Protein AF-X1RJ10-F1 (afdb_monomer_lite)

Radius of gyration: 13.67 Å; chains: 1; bounding box: 29×27×32 Å

Structure (mmCIF, N/CA/C/O backbone):
data_AF-X1RJ10-F1
#
_entry.id   AF-X1RJ10-F1
#
loop_
_atom_site.group_PDB
_atom_site.id
_atom_site.type_symbol
_atom_site.label_atom_id
_atom_site.label_alt_id
_atom_site.label_comp_id
_atom_site.label_asym_id
_atom_site.label_entity_id
_atom_site.label_seq_id
_atom_site.pdbx_PDB_ins_code
_atom_site.Cartn_x
_atom_site.Cartn_y
_atom_site.Cartn_z
_atom_site.occupancy
_atom_site.B_iso_or_equiv
_atom_site.auth_seq_id
_atom_site.auth_comp_id
_atom_site.auth_asym_id
_atom_site.auth_atom_id
_atom_site.pdbx_PDB_model_num
ATOM 1 N N . LEU A 1 1 ? -13.591 7.518 7.463 1.00 89.31 1 LEU A N 1
ATOM 2 C CA . LEU A 1 1 ? -13.867 6.070 7.265 1.00 89.31 1 LEU A CA 1
ATOM 3 C C . LEU A 1 1 ? -12.973 5.176 8.127 1.00 89.31 1 LEU A C 1
ATOM 5 O O . LEU A 1 1 ? -13.502 4.324 8.823 1.00 89.31 1 LEU A O 1
ATOM 9 N N . LYS A 1 2 ? -11.646 5.387 8.133 1.00 89.50 2 LYS A N 1
ATOM 10 C CA . LYS A 1 2 ? -10.703 4.648 8.996 1.00 89.50 2 LYS A CA 1
ATOM 11 C C . LYS A 1 2 ? -11.136 4.621 10.471 1.00 89.50 2 LYS A C 1
ATOM 13 O O . LYS A 1 2 ? -11.223 3.553 11.059 1.00 89.50 2 LYS A O 1
ATOM 18 N N . GLU A 1 3 ? -11.453 5.787 11.032 1.00 91.31 3 GLU A N 1
ATOM 19 C CA . GLU A 1 3 ? -11.890 5.939 12.431 1.00 91.31 3 GLU A CA 1
ATOM 20 C C . GLU A 1 3 ? -13.200 5.207 12.722 1.00 91.31 3 GLU A C 1
ATOM 22 O O . GLU A 1 3 ? -13.289 4.498 13.7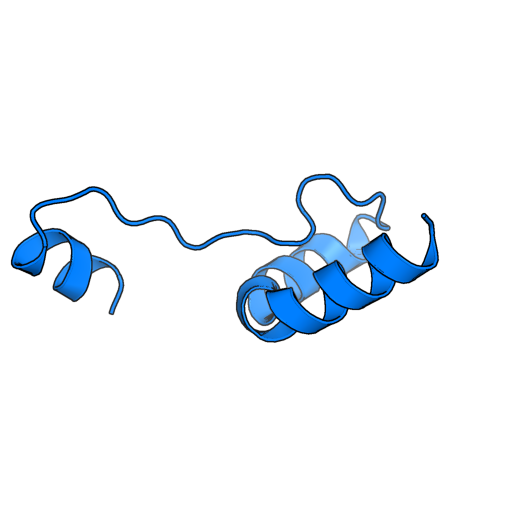17 1.00 91.31 3 GLU A O 1
ATOM 27 N N . TYR A 1 4 ? -14.180 5.305 11.817 1.00 94.94 4 TYR A N 1
ATOM 28 C CA . TYR A 1 4 ? -15.438 4.563 11.918 1.00 94.94 4 TYR A CA 1
ATOM 29 C C . TYR A 1 4 ? -15.175 3.057 12.032 1.00 94.94 4 TYR A C 1
ATOM 31 O O . TYR A 1 4 ? -15.596 2.428 12.996 1.00 94.94 4 TYR A O 1
ATOM 39 N N . PHE A 1 5 ? -14.387 2.489 11.115 1.00 94.56 5 PHE A N 1
ATOM 40 C CA . PHE A 1 5 ? -14.046 1.068 11.178 1.00 94.56 5 PHE A CA 1
ATOM 41 C C . PHE A 1 5 ? -13.206 0.704 12.404 1.00 94.56 5 PHE A C 1
ATOM 43 O O . PHE A 1 5 ? -13.391 -0.376 12.954 1.00 94.56 5 PHE A O 1
ATOM 50 N N . SER A 1 6 ? -12.316 1.583 12.864 1.00 94.69 6 SER A N 1
ATOM 51 C CA . SER A 1 6 ? -11.535 1.339 14.081 1.00 94.69 6 SER A CA 1
ATOM 52 C C . SER A 1 6 ? -12.426 1.225 15.320 1.00 94.69 6 SER A C 1
ATOM 54 O O . SER A 1 6 ? -12.207 0.340 16.148 1.00 94.69 6 SER A O 1
ATOM 56 N N . THR A 1 7 ? -13.438 2.089 15.429 1.00 95.31 7 THR A N 1
ATOM 57 C CA . THR A 1 7 ? -14.407 2.095 16.532 1.00 95.31 7 THR A CA 1
ATOM 58 C C . THR A 1 7 ? -15.354 0.900 16.452 1.00 95.31 7 THR A C 1
ATOM 60 O O . THR A 1 7 ? -15.479 0.155 17.423 1.00 95.31 7 THR A O 1
ATOM 63 N N . GLU A 1 8 ? -15.970 0.667 15.291 1.00 97.62 8 GLU A N 1
ATOM 64 C CA . GLU A 1 8 ? -16.976 -0.389 15.115 1.00 97.62 8 GLU A CA 1
ATOM 65 C C . GLU A 1 8 ? -16.373 -1.796 15.186 1.00 97.62 8 GLU A C 1
ATOM 67 O O . GLU A 1 8 ? -16.923 -2.692 15.826 1.00 97.62 8 GLU A O 1
ATOM 72 N N . LEU A 1 9 ? -15.207 -2.006 14.567 1.00 96.00 9 LEU A N 1
ATOM 73 C CA . LEU A 1 9 ? -14.559 -3.319 14.535 1.00 96.00 9 LEU A CA 1
ATOM 74 C C . LEU A 1 9 ? -13.721 -3.600 15.786 1.00 96.00 9 LEU A C 1
ATOM 76 O O . LEU A 1 9 ? -13.249 -4.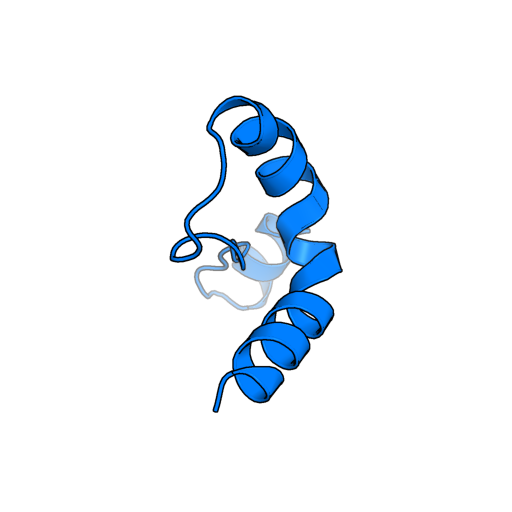728 15.943 1.00 96.00 9 LEU A O 1
ATOM 80 N N . LYS A 1 10 ? -13.515 -2.598 16.657 1.00 95.12 10 LYS A N 1
ATOM 81 C CA . LYS A 1 10 ? -12.654 -2.670 17.854 1.00 95.12 10 LYS A CA 1
ATOM 82 C C . LYS A 1 10 ? -11.259 -3.222 17.545 1.00 95.12 10 LYS A C 1
ATOM 84 O O . LYS A 1 10 ? -10.679 -3.979 18.322 1.00 95.12 10 LYS A O 1
ATOM 89 N N . LYS A 1 11 ? -10.740 -2.875 16.369 1.00 93.88 11 LYS A N 1
ATOM 90 C CA . LYS A 1 11 ? -9.453 -3.332 15.843 1.00 93.88 11 LYS A CA 1
ATOM 91 C C . LYS A 1 11 ? -8.744 -2.171 15.186 1.00 93.88 11 LYS A C 1
ATOM 93 O O . LYS A 1 11 ? -9.379 -1.398 14.469 1.00 93.88 11 LYS A O 1
ATOM 98 N N . GLU A 1 12 ? -7.433 -2.107 15.380 1.00 91.44 12 GLU A N 1
ATOM 99 C CA . GLU A 1 12 ? -6.593 -1.149 14.678 1.00 91.44 12 GLU A CA 1
ATOM 100 C C . GLU A 1 12 ? -6.757 -1.333 13.166 1.00 91.44 12 GLU A C 1
ATOM 102 O O . GLU A 1 12 ? -6.645 -2.438 12.635 1.00 91.44 12 GLU A O 1
ATOM 107 N N . GLN A 1 13 ? -7.064 -0.236 12.484 1.00 92.12 13 GLN A N 1
ATOM 108 C CA . GLN A 1 13 ? -7.134 -0.193 11.032 1.00 92.12 13 GLN A CA 1
ATOM 109 C C . GLN A 1 13 ? -5.923 0.559 10.522 1.00 92.12 13 GLN A C 1
ATOM 111 O O . GLN A 1 13 ? -5.559 1.584 11.092 1.00 92.12 13 GLN A O 1
ATOM 116 N N . ASN A 1 14 ? -5.351 0.115 9.409 1.00 89.50 14 ASN A N 1
ATOM 117 C CA . ASN A 1 14 ? -4.274 0.824 8.733 1.00 89.50 14 ASN A CA 1
ATOM 118 C C . ASN A 1 14 ? -4.568 0.923 7.239 1.00 89.50 14 ASN A C 1
ATOM 120 O O . ASN A 1 14 ? -5.054 -0.020 6.621 1.00 89.50 14 ASN A O 1
ATOM 124 N N . ILE A 1 15 ? -4.319 2.108 6.676 1.00 89.62 15 ILE A N 1
ATOM 125 C CA . ILE A 1 15 ? -4.388 2.315 5.231 1.00 89.62 15 ILE A CA 1
ATOM 126 C C . ILE A 1 15 ? -3.069 1.795 4.674 1.00 89.62 15 ILE A C 1
ATOM 128 O O . ILE A 1 15 ? -2.007 2.270 5.074 1.00 89.62 15 ILE A O 1
ATOM 132 N N . VAL A 1 16 ? -3.147 0.791 3.808 1.00 89.12 16 VAL A N 1
ATOM 133 C CA . VAL A 1 16 ? -1.969 0.123 3.254 1.00 89.12 16 VAL A CA 1
ATOM 134 C C . VAL A 1 16 ? -1.326 1.002 2.183 1.00 89.12 16 VAL A C 1
ATOM 136 O O . VAL A 1 16 ? -2.026 1.568 1.3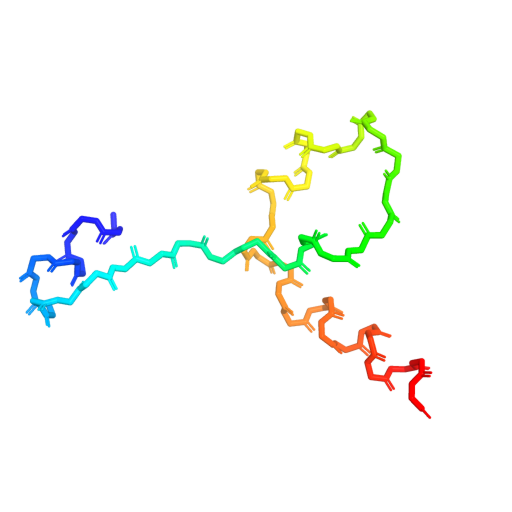43 1.00 89.12 16 VAL A O 1
ATOM 139 N N . ASP A 1 17 ? 0.005 1.079 2.204 1.00 91.94 17 ASP A N 1
ATOM 140 C CA . ASP A 1 17 ? 0.813 1.633 1.118 1.00 91.94 17 ASP A CA 1
ATOM 141 C C . ASP A 1 17 ? 1.289 0.482 0.213 1.00 91.94 17 ASP A C 1
ATOM 143 O O . ASP A 1 17 ? 2.192 -0.265 0.603 1.00 91.94 17 ASP A O 1
ATOM 147 N N . PRO A 1 18 ? 0.694 0.292 -0.979 1.00 93.88 18 PRO A N 1
ATOM 148 C CA . PRO A 1 18 ? 1.097 -0.788 -1.871 1.00 93.88 18 PRO A CA 1
ATOM 149 C C . PRO A 1 18 ? 2.475 -0.570 -2.505 1.00 93.88 18 PRO A C 1
ATOM 151 O O . PRO A 1 18 ? 3.015 -1.504 -3.087 1.00 93.88 18 PRO A O 1
ATOM 154 N N . PHE A 1 19 ? 3.060 0.626 -2.400 1.00 93.06 19 PHE A N 1
ATOM 155 C CA . PHE A 1 19 ? 4.361 0.955 -2.982 1.00 93.06 19 PHE A CA 1
ATOM 156 C C . PHE A 1 19 ? 5.516 0.901 -1.972 1.00 93.06 19 PHE A C 1
ATOM 158 O O . PHE A 1 19 ? 6.655 1.143 -2.359 1.00 93.06 19 PHE A O 1
ATOM 165 N N . LEU A 1 20 ? 5.258 0.550 -0.703 1.00 89.50 20 LEU A N 1
ATOM 166 C CA . LEU A 1 20 ? 6.229 0.633 0.401 1.00 89.50 20 LEU A CA 1
ATOM 167 C C . LEU A 1 20 ? 7.589 -0.027 0.107 1.00 89.50 20 LEU A C 1
ATOM 169 O O . LEU A 1 20 ? 8.624 0.488 0.519 1.00 89.50 20 LEU A O 1
ATOM 173 N N . ASN A 1 21 ? 7.585 -1.150 -0.615 1.00 88.00 21 ASN A N 1
ATOM 174 C CA . ASN A 1 21 ? 8.786 -1.924 -0.949 1.00 88.00 21 ASN A CA 1
ATOM 175 C C . ASN A 1 21 ? 9.147 -1.856 -2.443 1.00 88.00 21 ASN A C 1
ATOM 177 O O . ASN A 1 21 ? 9.892 -2.699 -2.939 1.00 88.00 21 ASN A O 1
ATOM 181 N N . ILE A 1 22 ? 8.606 -0.879 -3.175 1.00 90.38 22 ILE A N 1
ATOM 182 C CA . ILE A 1 22 ? 8.863 -0.685 -4.603 1.00 90.38 22 ILE A CA 1
ATOM 183 C C . ILE A 1 22 ? 9.792 0.514 -4.769 1.00 90.38 22 ILE A C 1
ATOM 185 O O . ILE A 1 22 ? 9.480 1.630 -4.354 1.00 90.38 22 ILE A O 1
ATOM 189 N N . GLY A 1 23 ? 10.946 0.290 -5.401 1.00 90.62 23 GLY A N 1
ATOM 190 C CA . GLY A 1 23 ? 11.888 1.361 -5.709 1.00 90.62 23 GLY A CA 1
ATOM 191 C C . GLY A 1 23 ? 11.260 2.371 -6.669 1.00 90.62 23 GLY A C 1
ATOM 192 O O . GLY A 1 23 ? 10.991 2.040 -7.822 1.00 90.62 23 GLY A O 1
ATOM 193 N N . CYS A 1 24 ? 11.037 3.603 -6.206 1.00 89.12 24 CYS A N 1
ATOM 194 C CA . CYS A 1 24 ? 10.492 4.681 -7.026 1.00 89.12 24 CYS A CA 1
ATOM 195 C C . CYS A 1 24 ? 11.303 5.982 -6.861 1.00 89.12 24 CYS A C 1
ATOM 197 O O . CYS A 1 24 ? 11.855 6.236 -5.783 1.00 89.12 24 CYS A O 1
ATOM 199 N N . PRO A 1 25 ? 11.364 6.837 -7.898 1.00 93.44 25 PRO A N 1
ATOM 200 C CA . PRO A 1 25 ? 11.920 8.181 -7.781 1.00 93.44 25 PRO A CA 1
ATOM 201 C C . PRO A 1 25 ? 11.231 9.008 -6.686 1.00 93.44 25 PRO A C 1
ATOM 203 O O . PRO A 1 25 ? 10.007 9.122 -6.660 1.00 93.44 25 PRO A O 1
ATOM 206 N N . THR A 1 26 ? 12.012 9.680 -5.835 1.00 92.31 26 THR A N 1
ATOM 207 C CA . THR A 1 26 ? 11.501 10.456 -4.684 1.00 92.31 26 THR A CA 1
ATOM 208 C C . THR A 1 26 ? 10.519 11.568 -5.060 1.00 92.31 26 THR A C 1
ATOM 210 O O . THR A 1 26 ? 9.656 11.926 -4.259 1.00 92.31 26 THR A O 1
ATOM 213 N N . ILE A 1 27 ? 10.604 12.088 -6.289 1.00 95.94 27 ILE A N 1
ATOM 214 C CA . ILE A 1 27 ? 9.666 13.084 -6.824 1.00 95.94 27 ILE A CA 1
ATOM 215 C C . ILE A 1 27 ? 8.224 12.556 -6.917 1.00 95.94 27 ILE A C 1
ATOM 217 O O . ILE A 1 27 ? 7.278 13.337 -6.849 1.00 95.94 27 ILE A O 1
ATOM 221 N N . LEU A 1 28 ? 8.041 11.235 -7.019 1.00 93.69 28 LEU A N 1
ATOM 222 C CA . LEU A 1 28 ? 6.730 10.594 -7.119 1.00 93.69 28 LEU A CA 1
ATOM 223 C C . LEU A 1 28 ? 6.136 10.221 -5.756 1.00 93.69 28 LEU A C 1
ATOM 225 O O . LEU A 1 28 ? 4.938 9.966 -5.679 1.00 93.69 28 LEU A O 1
ATOM 229 N N . THR A 1 29 ? 6.918 10.243 -4.670 1.00 90.25 29 THR A N 1
ATOM 230 C CA . THR A 1 29 ? 6.490 9.766 -3.342 1.00 90.25 29 THR A CA 1
ATOM 231 C C . THR A 1 29 ? 5.195 10.417 -2.862 1.00 90.25 29 THR A C 1
ATOM 233 O O . THR A 1 29 ? 4.330 9.739 -2.312 1.00 90.25 29 THR A O 1
ATOM 236 N N . LYS A 1 30 ? 5.035 11.731 -3.070 1.00 91.62 30 LYS A N 1
ATOM 237 C CA . LYS A 1 30 ? 3.811 12.440 -2.671 1.00 91.62 30 LYS A CA 1
ATOM 238 C C . LYS A 1 30 ? 2.597 11.931 -3.453 1.00 91.62 30 LYS A C 1
ATOM 240 O O . LYS A 1 30 ? 1.602 11.553 -2.845 1.00 91.62 30 LYS A O 1
ATOM 245 N N . ALA A 1 31 ? 2.712 11.877 -4.780 1.00 93.00 31 ALA A N 1
ATOM 246 C CA . ALA A 1 31 ? 1.636 11.422 -5.653 1.00 93.00 31 ALA A CA 1
ATOM 247 C C . ALA A 1 31 ? 1.258 9.959 -5.366 1.00 93.00 31 ALA A C 1
ATOM 249 O O . ALA A 1 31 ? 0.078 9.640 -5.250 1.00 93.00 31 ALA A O 1
ATOM 250 N N . LEU A 1 32 ? 2.250 9.083 -5.173 1.00 92.88 32 LEU A N 1
ATOM 251 C CA . LEU A 1 32 ? 2.027 7.670 -4.864 1.00 92.88 32 LEU A CA 1
ATOM 252 C C . LEU A 1 32 ? 1.347 7.457 -3.509 1.00 92.88 32 LEU A C 1
ATOM 254 O O . LEU A 1 32 ? 0.484 6.593 -3.412 1.00 92.88 32 LEU A O 1
ATOM 258 N N . LYS A 1 33 ? 1.657 8.260 -2.483 1.00 89.19 33 LYS A N 1
ATOM 259 C CA . LYS A 1 33 ? 0.949 8.196 -1.192 1.00 89.19 33 LYS A CA 1
ATOM 260 C C . LYS A 1 33 ? -0.517 8.607 -1.298 1.00 89.19 33 LYS A C 1
ATOM 262 O O . LYS A 1 33 ? -1.354 8.039 -0.604 1.00 89.19 33 LYS A O 1
ATOM 267 N N . GLU A 1 34 ? -0.827 9.583 -2.149 1.00 91.50 34 GLU A N 1
ATOM 268 C CA . GLU A 1 34 ? -2.201 10.054 -2.358 1.00 91.50 34 GLU A CA 1
ATOM 269 C C . GLU A 1 34 ? -3.047 9.023 -3.118 1.00 91.50 34 GLU A C 1
ATOM 271 O O . GLU A 1 34 ? -4.202 8.793 -2.762 1.00 91.50 34 GLU A O 1
ATOM 276 N N . ILE A 1 35 ? -2.476 8.367 -4.136 1.00 93.25 35 ILE A N 1
ATOM 277 C CA . ILE A 1 35 ? -3.211 7.399 -4.965 1.00 93.25 35 ILE A CA 1
ATOM 278 C C . ILE A 1 35 ? -3.083 5.950 -4.488 1.00 93.25 35 ILE A C 1
ATO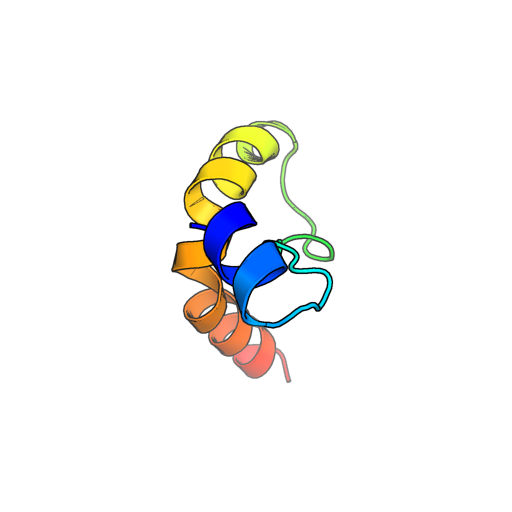M 280 O O . ILE A 1 35 ? -3.871 5.111 -4.914 1.00 93.25 35 ILE A O 1
ATOM 284 N N . GLY A 1 36 ? -2.118 5.653 -3.617 1.00 92.88 36 GL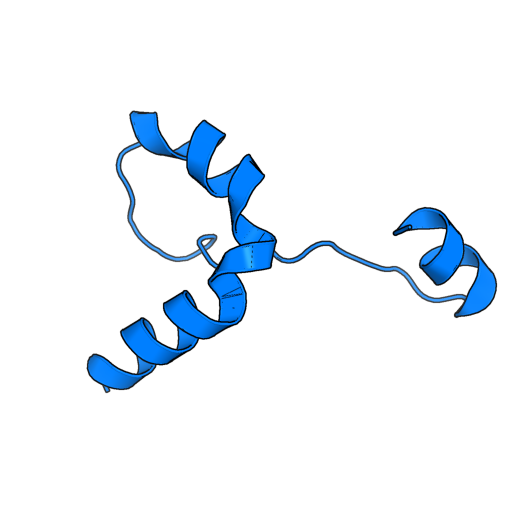Y A N 1
ATOM 285 C CA . GLY A 1 36 ? -1.680 4.310 -3.228 1.00 92.88 36 GLY A CA 1
ATOM 286 C C . GLY A 1 36 ? -2.803 3.298 -3.069 1.00 92.88 36 GLY A C 1
ATOM 287 O O . GLY A 1 36 ? -2.878 2.366 -3.870 1.00 92.88 36 GLY A O 1
ATOM 288 N N . PRO A 1 37 ? -3.726 3.494 -2.116 1.00 92.56 37 PRO A N 1
ATOM 289 C CA . PRO A 1 37 ? -4.789 2.531 -1.841 1.00 92.56 37 PRO A CA 1
ATOM 290 C C . PRO A 1 37 ? -5.627 2.139 -3.068 1.00 92.56 37 PRO A C 1
ATOM 292 O O . PRO A 1 37 ? -6.050 0.989 -3.170 1.00 92.56 37 PRO A O 1
ATOM 295 N N . ASN A 1 38 ? -5.815 3.046 -4.034 1.00 94.94 38 ASN A N 1
ATOM 296 C CA . ASN A 1 38 ? -6.601 2.785 -5.246 1.00 94.94 38 ASN A CA 1
ATOM 297 C C . ASN A 1 38 ? -5.885 1.845 -6.230 1.00 94.94 38 ASN A C 1
ATOM 299 O O . ASN A 1 38 ? -6.528 1.238 -7.082 1.00 94.94 38 ASN A O 1
ATOM 303 N N . TYR A 1 39 ? -4.562 1.716 -6.116 1.00 95.38 39 TYR A N 1
ATOM 304 C CA . TYR A 1 39 ? -3.720 0.953 -7.036 1.00 95.38 39 TYR A CA 1
ATOM 305 C C . TYR A 1 39 ? -3.255 -0.390 -6.468 1.00 95.38 39 TYR A C 1
ATOM 307 O O . TYR A 1 39 ? -2.537 -1.108 -7.155 1.00 95.38 39 TYR A O 1
ATOM 315 N N . ALA A 1 40 ? -3.694 -0.790 -5.268 1.00 94.38 40 ALA A N 1
ATOM 316 C CA . ALA A 1 40 ? -3.241 -2.028 -4.623 1.00 94.38 40 ALA A CA 1
ATOM 317 C C . ALA A 1 40 ? -3.382 -3.279 -5.517 1.00 94.38 40 ALA A C 1
ATOM 319 O O . ALA A 1 40 ? -2.468 -4.100 -5.583 1.00 94.38 40 ALA A O 1
ATOM 320 N N . ILE A 1 41 ? -4.489 -3.393 -6.262 1.00 95.88 41 ILE A N 1
ATOM 321 C CA . ILE A 1 41 ? -4.723 -4.504 -7.202 1.00 95.88 41 ILE A CA 1
ATOM 322 C C . ILE A 1 41 ? -3.759 -4.433 -8.394 1.00 95.88 41 ILE A C 1
ATOM 324 O O . ILE A 1 41 ? -3.150 -5.439 -8.752 1.00 95.88 41 ILE A O 1
ATOM 328 N N . ALA A 1 42 ? -3.599 -3.252 -8.999 1.00 95.75 42 ALA A N 1
ATOM 329 C CA . ALA A 1 42 ? -2.712 -3.059 -10.145 1.00 95.75 42 ALA A CA 1
ATOM 330 C C . ALA A 1 42 ? -1.250 -3.350 -9.778 1.00 95.75 42 ALA A C 1
ATOM 332 O O . ALA A 1 42 ? -0.555 -4.045 -10.517 1.00 95.75 42 ALA A O 1
ATOM 333 N N . THR A 1 43 ? -0.809 -2.887 -8.607 1.00 93.88 43 THR A N 1
ATOM 334 C CA . THR A 1 43 ? 0.529 -3.158 -8.079 1.00 93.88 43 THR A CA 1
ATOM 335 C C . THR A 1 43 ? 0.751 -4.653 -7.854 1.00 93.88 43 THR A C 1
ATOM 337 O O . THR A 1 43 ? 1.767 -5.187 -8.291 1.00 93.88 43 THR A O 1
ATOM 340 N N . GLY A 1 44 ? -0.216 -5.357 -7.255 1.00 93.69 44 GLY A N 1
ATOM 341 C CA . GLY A 1 44 ? -0.129 -6.809 -7.071 1.00 93.69 44 GLY A CA 1
ATOM 342 C C . GLY A 1 44 ? -0.045 -7.583 -8.393 1.00 93.69 44 GLY A C 1
ATOM 343 O O . GLY A 1 44 ? 0.761 -8.503 -8.518 1.00 93.69 44 GLY A O 1
ATOM 344 N N . LEU A 1 45 ? -0.825 -7.186 -9.406 1.00 96.38 45 LEU A N 1
ATOM 345 C CA . LEU A 1 45 ? -0.758 -7.786 -10.745 1.00 96.38 45 LEU A CA 1
ATOM 346 C C . LEU A 1 45 ? 0.599 -7.548 -11.419 1.00 96.38 45 LEU A C 1
ATOM 348 O O . LEU A 1 45 ? 1.136 -8.466 -12.033 1.00 96.38 45 LEU A O 1
ATOM 352 N N . ALA A 1 46 ? 1.160 -6.344 -11.285 1.00 94.62 46 ALA A N 1
ATOM 353 C CA . ALA A 1 46 ? 2.483 -6.028 -11.814 1.00 94.62 46 ALA A CA 1
ATOM 354 C C . ALA A 1 46 ? 3.579 -6.874 -11.147 1.00 94.62 46 ALA A C 1
ATOM 356 O O . ALA A 1 46 ? 4.432 -7.407 -11.847 1.00 94.62 46 ALA A O 1
ATOM 357 N N . MET A 1 47 ? 3.525 -7.050 -9.820 1.00 92.75 47 MET A N 1
ATOM 358 C CA . MET A 1 47 ? 4.466 -7.910 -9.090 1.00 92.75 47 MET A CA 1
ATOM 359 C C . MET A 1 47 ? 4.369 -9.372 -9.532 1.00 92.75 47 MET A C 1
ATOM 361 O O . MET A 1 47 ? 5.394 -9.989 -9.788 1.00 92.75 47 MET A O 1
ATOM 365 N N . LYS A 1 48 ? 3.151 -9.903 -9.696 1.00 94.75 48 LYS A N 1
ATOM 366 C CA . LYS A 1 48 ? 2.940 -11.267 -10.200 1.00 94.75 48 LYS A CA 1
ATOM 367 C C . LYS A 1 48 ? 3.523 -11.476 -11.600 1.00 94.75 48 LYS A C 1
ATOM 369 O O . LYS A 1 48 ? 3.945 -12.572 -11.923 1.00 94.75 48 LYS A O 1
ATOM 374 N N . GLY A 1 49 ? 3.539 -10.445 -12.444 1.00 94.88 49 GLY A N 1
ATOM 375 C CA . GLY A 1 49 ? 4.159 -10.520 -13.771 1.00 94.88 49 GLY A CA 1
ATOM 376 C C . GLY A 1 49 ? 5.692 -10.599 -13.754 1.00 94.88 49 GLY A C 1
ATOM 377 O O . GLY A 1 49 ? 6.286 -10.789 -14.812 1.00 94.88 49 GLY A O 1
ATOM 378 N N . LEU A 1 50 ? 6.322 -10.411 -12.589 1.00 89.38 50 LEU A N 1
ATOM 379 C CA . LEU A 1 50 ? 7.766 -10.545 -12.381 1.00 89.38 50 LEU A CA 1
ATOM 380 C C . LEU A 1 50 ? 8.154 -11.895 -11.748 1.00 89.38 50 LEU A C 1
ATOM 382 O O . LEU A 1 50 ? 9.350 -12.169 -11.639 1.00 89.38 50 LEU A O 1
ATOM 386 N N . GLU A 1 51 ? 7.170 -12.693 -1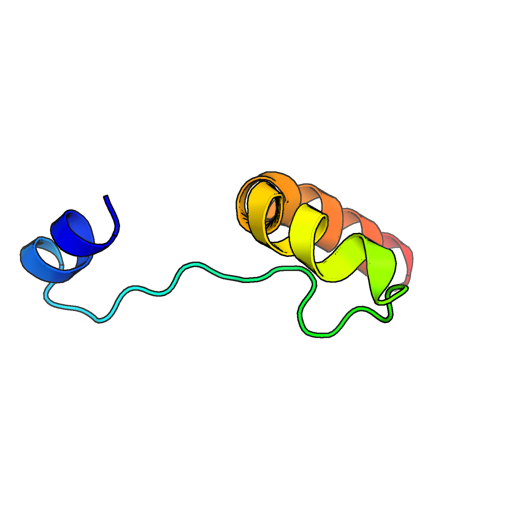1.319 1.00 84.31 51 GLU A N 1
ATOM 387 C CA . GLU A 1 51 ? 7.327 -14.100 -10.909 1.00 84.31 51 GLU A CA 1
ATOM 388 C C . GLU A 1 51 ? 7.308 -15.026 -12.134 1.00 84.31 51 GLU A C 1
ATOM 390 O O . GLU A 1 51 ? 8.127 -15.973 -12.155 1.00 84.31 51 GLU A O 1
#

Foldseek 3Di:
DQVVCCVVVVDHDDQDQLCPPPDDDPVCVVVSVVCRSVCNVVSVVVVVVVD

Sequence (51 aa):
LKEYFSTELKKEQNIVDPFLNIGCPTILTKALKEIGPNYAIATGLAMKGLE

pLDDT: mean 92.63, std 2.64, range [84.31, 97.62]

Secondary structure (DSSP, 8-state):
-HHHHHHHHTS------TTTTS---GGGHHHHHHHGGGGHHHHHHHHHTT-

Organism: NCBI:txid412755